Protein AF-A0ABD5B0R0-F1 (afdb_monomer_lite)

pLDDT: mean 95.45, std 3.56, range [81.62, 98.62]

Sequence (136 aa):
KLWRQIVNDVKNDYPEVEVNHMLVDACSMHLITQPTQFDVIVTENLFGDILSDEASVIPGSLGLSPSASFGQTGTRLYEPIHGSAPDIANEDKANPFGMVLSLALCLRESLNQNDAANELESIVYSFIQSNKTTAD

InterPro domains:
  IPR004429 Isopropylmalate dehydrogenase [PTHR42979] (1-136)
  IPR019818 Isocitrate/isopropylmalate dehydrogenase, conserved site [PS00470] (45-64)
  IPR024084 Isopropylmalate dehydrogenase-like domain [PF00180] (2-136)
  IPR024084 Isopropylmalate dehydrogenase-like domain [SM01329] (1-136)

Foldseek 3Di:
DVVVVVVVVVCVVVVVDDDDDDDLVVLLVCCQPPVPVDDDDDDDDVSCVVNVVSNCPNVPDQLQAKDKDDDPDDDIDIDRPDDPPPVCPPVPQRWCNRVLLSVLVCCVPPVVNPVVSVVSVVVSVVCVVVVVTGPD

Organism: Staphylococcus chromogenes (NCBI:txid46126)

Structure (mmCIF, N/CA/C/O backbone):
data_AF-A0ABD5B0R0-F1
#
_entry.id   AF-A0ABD5B0R0-F1
#
loop_
_atom_site.group_PDB
_atom_site.id
_atom_site.type_symbol
_atom_site.label_atom_id
_atom_site.label_alt_id
_atom_site.label_comp_id
_atom_site.label_asym_id
_atom_site.label_entity_id
_atom_site.label_seq_id
_atom_site.pdbx_PDB_ins_code
_atom_site.Cartn_x
_atom_site.Cartn_y
_atom_site.Cartn_z
_atom_site.occupancy
_atom_site.B_iso_or_equiv
_atom_site.auth_seq_id
_atom_site.auth_comp_id
_atom_site.auth_asym_id
_atom_site.auth_atom_id
_atom_site.pdbx_PDB_model_num
ATOM 1 N N . LYS A 1 1 ? -7.920 -9.483 23.731 1.00 86.81 1 LYS A N 1
ATOM 2 C CA . LYS A 1 1 ? -9.092 -8.904 24.448 1.00 86.81 1 LYS A CA 1
ATOM 3 C C . LYS A 1 1 ? -9.009 -7.378 24.515 1.00 86.81 1 LYS A C 1
ATOM 5 O O . LYS A 1 1 ? -9.943 -6.757 24.038 1.00 86.81 1 LYS A O 1
ATOM 10 N N . LEU A 1 2 ? -7.901 -6.792 24.994 1.00 96.12 2 LEU A N 1
ATOM 11 C CA . LEU A 1 2 ? -7.708 -5.332 25.046 1.00 96.12 2 LEU A CA 1
ATOM 12 C C . LEU A 1 2 ? -7.821 -4.643 23.673 1.00 96.12 2 LEU A C 1
ATOM 14 O O . LEU A 1 2 ? -8.586 -3.701 23.550 1.00 96.12 2 LEU A O 1
ATOM 18 N N . TRP A 1 3 ? -7.147 -5.157 22.636 1.00 95.56 3 TRP A N 1
ATOM 19 C CA . TRP A 1 3 ? -7.204 -4.586 21.278 1.00 95.56 3 TRP A CA 1
ATOM 20 C C . TRP A 1 3 ? -8.637 -4.348 20.781 1.00 95.56 3 TRP A C 1
ATOM 22 O O . TRP A 1 3 ? -9.012 -3.227 20.462 1.00 95.56 3 TRP A O 1
ATOM 32 N N . ARG A 1 4 ? -9.476 -5.394 20.806 1.00 95.44 4 ARG A N 1
ATOM 33 C CA . ARG A 1 4 ? -10.884 -5.300 20.386 1.00 95.44 4 ARG A CA 1
ATOM 34 C C . ARG A 1 4 ? -11.687 -4.305 21.220 1.00 95.44 4 ARG A C 1
ATOM 36 O O . ARG A 1 4 ? -12.566 -3.651 20.678 1.00 95.44 4 ARG A O 1
ATOM 43 N N . GLN A 1 5 ? -11.406 -4.217 22.520 1.00 97.25 5 GLN A N 1
ATOM 44 C CA . GLN A 1 5 ? -12.062 -3.250 23.396 1.00 97.25 5 GLN A CA 1
ATOM 45 C C . GLN A 1 5 ? -11.724 -1.820 22.964 1.00 97.25 5 GLN A C 1
ATOM 47 O O . GLN A 1 5 ? -12.639 -1.061 22.684 1.00 97.25 5 GLN A O 1
ATOM 52 N N . ILE A 1 6 ? -10.436 -1.497 22.811 1.00 97.75 6 ILE A N 1
ATOM 53 C CA . ILE A 1 6 ? -9.999 -0.157 22.395 1.00 97.75 6 ILE A CA 1
ATOM 54 C C . ILE A 1 6 ? -10.557 0.211 21.016 1.00 97.75 6 ILE A C 1
ATOM 56 O O . ILE A 1 6 ? -11.054 1.316 20.838 1.00 97.75 6 ILE A O 1
ATOM 60 N N . VAL A 1 7 ? -10.551 -0.718 20.054 1.00 97.31 7 VAL A N 1
ATOM 61 C CA . VAL A 1 7 ? -11.155 -0.482 18.731 1.00 97.31 7 VAL A CA 1
ATOM 62 C C . VAL A 1 7 ? -12.653 -0.173 18.841 1.00 97.31 7 VAL A C 1
ATOM 64 O O . VAL A 1 7 ? -13.138 0.731 18.169 1.00 97.31 7 VAL A O 1
ATOM 67 N N . ASN A 1 8 ? -13.394 -0.883 19.698 1.00 96.44 8 ASN A N 1
ATOM 68 C CA . ASN A 1 8 ? -14.818 -0.610 19.913 1.00 96.44 8 ASN A CA 1
ATOM 69 C C . ASN A 1 8 ? -15.067 0.719 20.636 1.00 96.44 8 ASN A C 1
ATOM 71 O O . ASN A 1 8 ? -16.090 1.349 20.384 1.00 96.44 8 ASN A O 1
ATOM 75 N N . ASP A 1 9 ? -14.155 1.141 21.511 1.00 97.75 9 ASP A N 1
ATOM 76 C CA . ASP A 1 9 ? -14.238 2.441 22.170 1.00 97.75 9 ASP A CA 1
ATOM 77 C C . ASP A 1 9 ? -14.036 3.567 21.140 1.00 97.75 9 ASP A C 1
ATOM 79 O O . ASP A 1 9 ? -14.885 4.451 21.046 1.00 97.75 9 ASP A O 1
ATOM 83 N N . VAL A 1 10 ? -12.993 3.469 20.300 1.00 97.56 10 VAL A N 1
ATOM 84 C CA . VAL A 1 10 ? -12.689 4.426 19.214 1.00 97.56 10 VAL A CA 1
ATOM 85 C C . VAL A 1 10 ? -13.784 4.453 18.147 1.00 97.56 10 VAL A C 1
ATOM 87 O O . VAL A 1 10 ? -14.101 5.516 17.626 1.00 97.56 10 VAL A O 1
ATOM 90 N N . LYS A 1 11 ? -14.415 3.312 17.840 1.00 96.94 11 LYS A N 1
ATOM 91 C CA . LYS A 1 11 ? -15.534 3.232 1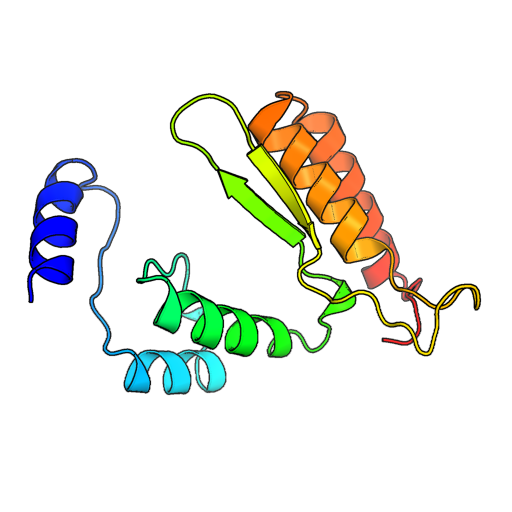6.883 1.00 96.94 11 LYS A CA 1
ATOM 92 C C . LYS A 1 11 ? -16.649 4.236 17.195 1.00 96.94 11 LYS A C 1
ATOM 94 O O . LYS A 1 11 ? -17.293 4.725 16.273 1.00 96.94 11 LYS A O 1
ATOM 99 N N . ASN A 1 12 ? -16.894 4.541 18.470 1.00 97.38 12 ASN A N 1
ATOM 100 C CA . ASN A 1 12 ? -17.950 5.482 18.852 1.00 97.38 12 ASN A CA 1
ATOM 101 C C . ASN A 1 12 ? -17.700 6.904 18.325 1.00 97.38 12 ASN A C 1
ATOM 103 O O . ASN A 1 12 ? -18.661 7.648 18.142 1.00 97.38 12 ASN A O 1
ATOM 107 N N . ASP A 1 13 ? -16.441 7.252 18.046 1.00 98.25 13 ASP A N 1
ATOM 108 C CA . ASP A 1 13 ? -16.049 8.539 17.469 1.00 98.25 13 ASP A CA 1
ATOM 109 C C . ASP A 1 13 ? -16.207 8.573 15.933 1.00 98.25 13 ASP A C 1
ATOM 111 O O . ASP A 1 13 ? -16.194 9.655 15.351 1.00 98.25 13 ASP A O 1
ATOM 115 N N . TYR A 1 14 ? -16.403 7.412 15.287 1.00 97.62 14 TYR A N 1
ATOM 116 C CA . TYR A 1 14 ? -16.528 7.236 13.829 1.00 97.62 14 TYR A CA 1
ATOM 117 C C . TYR A 1 14 ? -17.757 6.370 13.474 1.00 97.62 14 TYR A C 1
ATOM 119 O O . TYR A 1 14 ? -17.613 5.251 12.967 1.00 97.62 14 TYR A O 1
ATOM 127 N N . PRO A 1 15 ? -18.989 6.828 13.777 1.00 95.81 15 PRO A N 1
ATOM 128 C CA . PRO A 1 15 ? -20.212 6.036 13.603 1.00 95.81 15 PRO A CA 1
ATOM 129 C C . PRO A 1 15 ? -20.524 5.663 12.145 1.00 95.81 15 PRO A C 1
ATOM 131 O O . PRO A 1 15 ? -21.306 4.743 11.904 1.00 95.81 15 PRO A O 1
ATOM 134 N N . GLU A 1 16 ? -19.945 6.372 11.180 1.00 97.38 16 GLU A N 1
ATOM 135 C CA . GLU A 1 16 ? -20.052 6.112 9.746 1.00 97.38 16 GLU A CA 1
ATOM 136 C C . GLU A 1 16 ? -19.193 4.934 9.265 1.00 97.38 16 GLU A C 1
ATOM 138 O O . GLU A 1 16 ? -19.452 4.402 8.186 1.00 97.38 16 GLU A O 1
ATOM 143 N N . VAL A 1 17 ? -18.196 4.511 10.050 1.00 97.62 17 VAL A N 1
ATOM 144 C CA . VAL A 1 17 ? -17.290 3.414 9.694 1.00 97.62 17 VAL A CA 1
ATOM 145 C C . VAL A 1 17 ? -17.828 2.092 10.243 1.00 97.62 17 VAL A C 1
ATOM 147 O O . VAL A 1 17 ? -17.965 1.886 11.455 1.00 97.62 17 VAL A O 1
ATOM 150 N N . GLU A 1 18 ? -18.111 1.147 9.346 1.00 97.62 18 GLU A N 1
ATOM 151 C CA . GLU A 1 18 ? -18.450 -0.218 9.740 1.00 97.62 18 GLU A CA 1
ATOM 152 C C . GLU A 1 18 ? -17.200 -0.946 10.260 1.00 97.62 18 GLU A C 1
ATOM 154 O O . GLU A 1 18 ? -16.166 -0.998 9.601 1.00 97.62 18 GLU A O 1
ATOM 159 N N . VAL A 1 19 ? -17.298 -1.538 11.454 1.00 97.31 19 VAL A N 1
ATOM 160 C CA . VAL A 1 19 ? -16.191 -2.271 12.084 1.00 97.31 19 VAL A CA 1
ATOM 161 C C . VAL A 1 19 ? -16.589 -3.723 12.291 1.00 97.31 19 VAL A C 1
ATOM 163 O O . VAL A 1 19 ? -17.487 -4.011 13.090 1.00 97.31 19 VAL A O 1
ATOM 166 N N . ASN A 1 20 ? -15.852 -4.618 11.634 1.00 96.56 20 ASN A N 1
ATOM 167 C CA . ASN A 1 20 ? -15.963 -6.067 11.758 1.00 96.56 20 ASN A CA 1
ATOM 168 C C . ASN A 1 20 ? -14.685 -6.646 12.378 1.00 96.56 20 ASN A C 1
ATOM 170 O O . ASN A 1 20 ? -13.573 -6.273 12.015 1.00 96.56 20 ASN A O 1
ATOM 174 N N . HIS A 1 21 ? -14.836 -7.570 13.331 1.00 97.12 21 HIS A N 1
ATOM 175 C CA . HIS A 1 21 ? -13.701 -8.203 14.011 1.00 97.12 21 HIS A CA 1
ATOM 176 C C . HIS A 1 21 ? -13.462 -9.604 13.462 1.00 97.12 21 HIS A C 1
ATOM 178 O O . HIS A 1 21 ? -14.323 -10.472 13.593 1.00 97.12 21 HIS A O 1
ATOM 184 N N . MET A 1 22 ? -12.259 -9.851 12.951 1.00 96.56 22 MET A N 1
ATOM 185 C CA . MET A 1 22 ? -11.829 -11.163 12.466 1.00 96.56 22 MET A CA 1
ATOM 186 C C . MET A 1 22 ? -10.713 -11.734 13.356 1.00 96.56 22 MET A C 1
ATOM 188 O O . MET A 1 22 ? -10.093 -11.012 14.143 1.00 96.56 22 MET A O 1
ATOM 192 N N . LEU A 1 23 ? -10.512 -13.051 13.325 1.00 96.94 23 LEU A N 1
ATOM 193 C CA . LEU A 1 23 ? -9.298 -13.679 13.859 1.00 96.94 23 LEU A CA 1
ATOM 194 C C . LEU A 1 23 ? -8.246 -13.752 12.747 1.00 96.94 23 LEU A C 1
ATOM 196 O O . LEU A 1 23 ? -8.604 -13.775 11.574 1.00 96.94 23 LEU A O 1
ATOM 200 N N . VAL A 1 24 ? -6.963 -13.750 13.113 1.00 96.44 24 VAL A N 1
ATOM 201 C CA . VAL A 1 24 ? -5.859 -13.653 12.141 1.00 96.44 24 VAL A CA 1
ATOM 202 C C . VAL A 1 24 ? -5.805 -14.847 11.182 1.00 96.44 24 VAL A C 1
ATOM 204 O O . VAL A 1 24 ? -5.582 -14.662 9.993 1.00 96.44 24 VAL A O 1
ATOM 207 N N . ASP A 1 25 ? -6.096 -16.051 11.673 1.00 97.25 25 ASP A N 1
ATOM 208 C CA . ASP A 1 25 ? -6.171 -17.279 10.878 1.00 97.25 25 ASP A CA 1
ATOM 209 C C . ASP A 1 25 ? -7.299 -17.221 9.839 1.00 97.25 25 ASP A C 1
ATOM 211 O O . ASP A 1 25 ? -7.087 -17.498 8.659 1.00 97.25 25 ASP A O 1
ATOM 215 N N . ALA A 1 26 ? -8.488 -16.784 10.254 1.00 97.25 26 ALA A N 1
ATOM 216 C CA . ALA A 1 26 ? -9.611 -16.557 9.354 1.00 97.25 26 ALA A CA 1
ATOM 217 C C . ALA A 1 26 ? -9.316 -15.437 8.342 1.00 97.25 26 ALA A C 1
ATOM 219 O O . ALA A 1 26 ? -9.665 -15.573 7.172 1.00 97.25 26 ALA A O 1
ATOM 220 N N . CYS A 1 27 ? -8.643 -14.364 8.773 1.00 97.44 27 CYS A N 1
ATOM 221 C CA . CYS A 1 27 ? -8.246 -13.252 7.910 1.00 97.44 27 CYS A CA 1
ATOM 222 C C . CYS A 1 27 ? -7.304 -13.719 6.799 1.00 97.44 27 CYS A C 1
ATOM 224 O O . CYS A 1 27 ? -7.593 -13.481 5.631 1.00 97.44 27 CYS A O 1
ATOM 226 N N . SER A 1 28 ? -6.260 -14.474 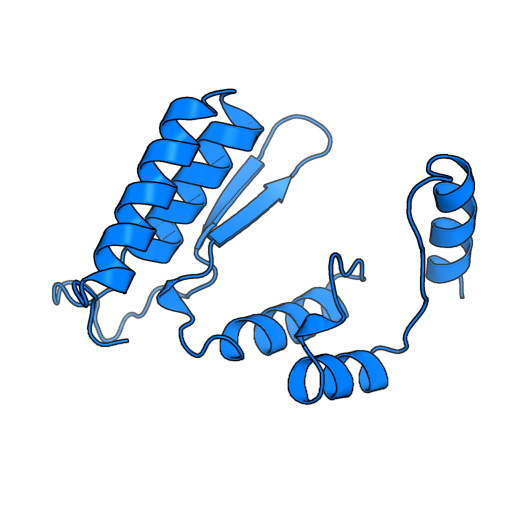7.147 1.00 97.19 28 SER A N 1
ATOM 227 C CA . SER A 1 28 ? -5.327 -15.077 6.186 1.00 97.19 28 SER A CA 1
ATOM 228 C C . SER A 1 28 ? -6.055 -15.949 5.150 1.00 97.19 28 SER A C 1
ATOM 230 O O . SER A 1 28 ? -5.911 -15.771 3.939 1.00 97.19 28 SER A O 1
ATOM 232 N N . MET A 1 29 ? -6.969 -16.823 5.596 1.00 97.12 29 MET A N 1
ATOM 233 C CA . MET A 1 29 ? -7.787 -17.628 4.676 1.00 97.12 29 MET A CA 1
ATOM 234 C C . MET A 1 29 ? -8.687 -16.773 3.770 1.00 97.12 29 MET A C 1
ATOM 236 O O . MET A 1 29 ? -8.919 -17.114 2.605 1.00 97.12 29 MET A O 1
ATOM 240 N N . HIS A 1 30 ? -9.252 -15.689 4.297 1.00 96.88 30 HIS A N 1
ATOM 241 C CA . HIS A 1 30 ? -10.157 -14.811 3.563 1.00 96.88 30 HIS A CA 1
ATOM 242 C C . HIS A 1 30 ? -9.438 -13.885 2.591 1.00 96.88 30 HIS A C 1
ATOM 244 O O . HIS A 1 30 ? -9.990 -13.641 1.521 1.00 96.88 30 HIS A O 1
ATOM 250 N N . LEU A 1 31 ? -8.212 -13.451 2.894 1.00 96.06 31 LEU A N 1
ATOM 251 C CA . LEU A 1 31 ? -7.356 -12.749 1.940 1.00 96.06 31 LEU A CA 1
ATOM 252 C C . LEU A 1 31 ? -7.184 -13.593 0.674 1.00 96.06 31 LEU A C 1
ATOM 254 O O . LEU A 1 31 ? -7.390 -13.099 -0.425 1.00 96.06 31 LEU A O 1
ATOM 258 N N . ILE A 1 32 ? -6.935 -14.894 0.811 1.00 94.31 32 ILE A N 1
ATOM 259 C CA . ILE A 1 32 ? -6.748 -15.783 -0.344 1.00 94.31 32 ILE A CA 1
ATOM 260 C C . ILE A 1 32 ? -8.068 -16.068 -1.074 1.00 94.31 32 ILE A C 1
ATOM 262 O O . ILE A 1 32 ? -8.134 -16.052 -2.302 1.00 94.31 32 ILE A O 1
ATOM 266 N N . THR A 1 33 ? -9.125 -16.399 -0.331 1.00 96.31 33 THR A N 1
ATOM 267 C CA . THR A 1 33 ? -10.356 -16.949 -0.929 1.00 96.31 33 THR A CA 1
ATOM 268 C C . THR A 1 33 ? -11.341 -15.883 -1.391 1.00 96.31 33 THR A C 1
ATOM 270 O O . THR A 1 33 ? -12.118 -16.127 -2.312 1.00 96.31 33 THR A O 1
ATOM 273 N N . GLN A 1 34 ? -11.344 -14.723 -0.737 1.00 95.94 34 GLN A N 1
ATOM 274 C CA . GLN A 1 34 ? -12.311 -13.644 -0.925 1.00 95.94 34 GLN A CA 1
ATOM 275 C C . GLN A 1 34 ? -11.648 -12.268 -0.664 1.00 95.94 34 GLN A C 1
ATOM 277 O O . GLN A 1 34 ? -12.124 -11.524 0.199 1.00 95.94 34 GLN A O 1
ATOM 282 N N . PRO A 1 35 ? -10.562 -11.902 -1.381 1.00 94.38 35 PRO A N 1
ATOM 283 C CA . PRO A 1 35 ? -9.793 -10.678 -1.109 1.00 94.38 35 PRO A CA 1
ATOM 284 C C . PRO A 1 35 ? -10.613 -9.393 -1.257 1.00 94.38 35 PRO A C 1
ATOM 286 O O . PRO A 1 35 ? -10.387 -8.422 -0.545 1.00 94.38 35 PRO A O 1
ATOM 289 N N . THR A 1 36 ? -11.602 -9.382 -2.154 1.00 95.44 36 THR A N 1
ATOM 290 C CA . THR A 1 36 ? -12.393 -8.187 -2.494 1.00 95.44 36 THR A CA 1
ATOM 291 C C . THR A 1 36 ? -13.400 -7.773 -1.421 1.00 95.44 36 THR A C 1
ATOM 293 O O . THR A 1 36 ? -14.124 -6.803 -1.621 1.00 95.44 36 THR A O 1
ATOM 296 N N . GLN A 1 37 ? -13.518 -8.522 -0.320 1.00 95.75 37 GLN A N 1
ATOM 297 C CA . GLN A 1 37 ? -14.398 -8.148 0.792 1.00 95.75 37 GLN A CA 1
ATOM 298 C C . GLN A 1 37 ? -13.777 -7.081 1.707 1.00 95.75 37 GLN A C 1
ATOM 300 O O . GLN A 1 37 ? -14.491 -6.484 2.509 1.00 95.75 37 GLN A O 1
ATOM 305 N N . PHE A 1 38 ? -12.455 -6.899 1.645 1.00 96.38 38 PHE A N 1
ATOM 306 C CA . PHE A 1 38 ? -11.724 -6.010 2.539 1.00 96.38 38 PHE A CA 1
ATOM 307 C C . PHE A 1 38 ? -11.589 -4.612 1.940 1.00 96.38 38 PHE A C 1
ATOM 309 O O . PHE A 1 38 ? -11.290 -4.464 0.757 1.00 96.38 38 PHE A O 1
ATOM 316 N N . ASP A 1 39 ? -11.769 -3.607 2.794 1.00 96.88 39 ASP A N 1
ATOM 317 C CA . ASP A 1 39 ? -11.433 -2.209 2.514 1.00 96.88 39 ASP A CA 1
ATOM 318 C C . ASP A 1 39 ? -10.172 -1.827 3.306 1.00 96.88 39 ASP A C 1
ATOM 320 O O . ASP A 1 39 ? -9.078 -1.733 2.755 1.00 96.88 39 ASP A O 1
ATOM 324 N N . VAL A 1 40 ? -10.290 -1.760 4.639 1.00 97.25 40 VAL A N 1
ATOM 325 C CA . VAL A 1 40 ? -9.173 -1.470 5.550 1.00 97.25 40 VAL A CA 1
ATOM 326 C C . VAL A 1 40 ? -8.998 -2.5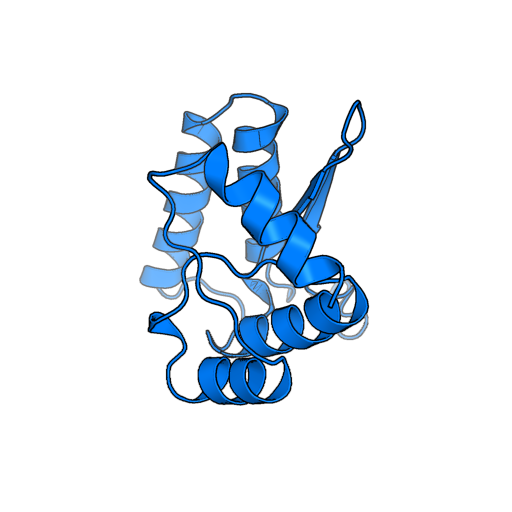94 6.570 1.00 97.25 40 VAL A C 1
ATOM 328 O O . VAL A 1 40 ? -9.948 -3.002 7.240 1.00 97.25 40 VAL A O 1
ATOM 331 N N . ILE A 1 41 ? -7.758 -3.060 6.738 1.00 97.62 41 ILE A N 1
ATOM 332 C 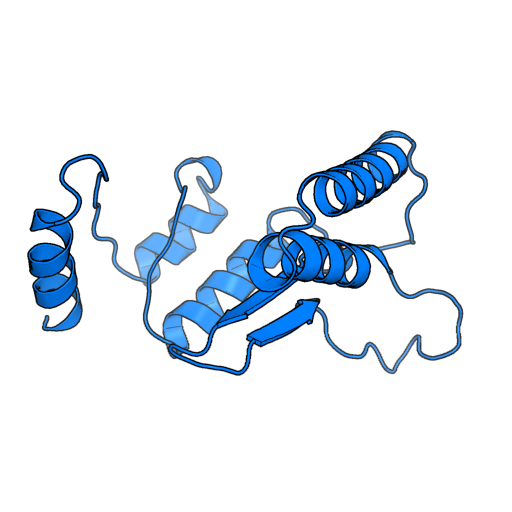CA . ILE A 1 41 ? -7.358 -3.986 7.805 1.00 97.62 41 ILE A CA 1
ATOM 333 C C . ILE A 1 41 ? -6.493 -3.225 8.812 1.00 97.62 41 ILE A C 1
ATOM 335 O O . ILE A 1 41 ? -5.464 -2.658 8.456 1.00 97.62 41 ILE A O 1
ATOM 339 N N . VAL A 1 42 ? -6.891 -3.242 10.087 1.00 97.44 42 VAL A N 1
ATOM 340 C CA . VAL A 1 42 ? -6.117 -2.663 11.197 1.00 97.44 42 VAL A CA 1
ATOM 341 C C . VAL A 1 42 ? -5.728 -3.773 12.163 1.00 97.44 42 VAL A C 1
ATOM 343 O O . VAL A 1 42 ? -6.587 -4.468 12.710 1.00 97.44 42 VAL A O 1
ATOM 346 N N . THR A 1 43 ? -4.428 -3.947 12.387 1.00 97.25 43 THR A N 1
ATOM 347 C CA . THR A 1 43 ? -3.893 -5.046 13.197 1.00 97.25 43 THR A CA 1
ATOM 348 C C . THR A 1 43 ? -2.599 -4.646 13.914 1.00 97.25 43 THR A C 1
ATOM 350 O O . THR A 1 43 ? -2.068 -3.557 13.702 1.00 97.25 43 THR A O 1
ATOM 353 N N . GLU A 1 44 ? -2.121 -5.501 14.816 1.00 95.69 44 GLU A N 1
ATOM 354 C CA . GLU A 1 44 ? -0.850 -5.306 15.518 1.00 95.69 44 GLU A CA 1
ATOM 355 C C . GLU A 1 44 ? 0.356 -5.632 14.627 1.00 95.69 44 GLU A C 1
ATOM 357 O O . GLU A 1 44 ? 0.207 -6.268 13.591 1.00 95.69 44 GLU A O 1
ATOM 362 N N . ASN A 1 45 ? 1.560 -5.239 15.054 1.00 96.38 45 ASN A N 1
ATOM 363 C CA . ASN A 1 45 ? 2.778 -5.296 14.238 1.00 96.38 45 ASN A CA 1
ATOM 364 C C . ASN A 1 45 ? 3.038 -6.681 13.606 1.00 96.38 45 ASN A C 1
ATOM 366 O O . ASN A 1 45 ? 3.080 -6.781 12.387 1.00 96.38 45 ASN A O 1
ATOM 370 N N . LEU A 1 46 ? 3.113 -7.749 14.413 1.00 96.69 46 LEU A N 1
ATOM 371 C CA . LEU A 1 46 ? 3.429 -9.096 13.914 1.00 96.69 46 LEU A CA 1
ATOM 372 C C . LEU A 1 46 ? 2.383 -9.627 12.922 1.00 96.69 46 LEU A C 1
ATOM 374 O O . LEU A 1 46 ? 2.723 -10.275 11.941 1.00 96.69 46 LEU A O 1
ATOM 378 N N . PHE A 1 47 ? 1.100 -9.388 13.187 1.00 96.88 47 PHE A N 1
ATOM 379 C CA . PHE A 1 47 ? 0.045 -9.821 12.272 1.00 96.88 47 PHE A CA 1
ATOM 380 C C . PHE A 1 47 ? -0.041 -8.922 11.042 1.00 96.88 47 PHE A C 1
ATOM 382 O O . PHE A 1 47 ? -0.427 -9.401 9.985 1.00 96.88 47 PHE A O 1
ATOM 389 N N . GLY A 1 48 ? 0.305 -7.643 11.179 1.00 96.50 48 GLY A N 1
ATOM 390 C CA . GLY A 1 48 ? 0.402 -6.697 10.076 1.00 96.50 48 GLY A CA 1
ATOM 391 C C . GLY A 1 48 ? 1.447 -7.144 9.076 1.00 96.50 48 GLY A C 1
ATOM 392 O O . GLY A 1 48 ? 1.092 -7.306 7.923 1.00 96.50 48 GLY A O 1
ATOM 393 N N . ASP A 1 49 ? 2.657 -7.438 9.551 1.00 95.44 49 ASP A N 1
ATOM 394 C CA . ASP A 1 49 ? 3.779 -7.961 8.761 1.00 95.44 49 ASP A CA 1
ATOM 395 C C . ASP A 1 49 ? 3.366 -9.184 7.921 1.00 95.44 49 ASP A C 1
ATOM 397 O O . ASP A 1 49 ? 3.452 -9.178 6.695 1.00 95.44 49 ASP A O 1
ATOM 401 N N . ILE A 1 50 ? 2.775 -10.193 8.571 1.00 95.88 50 ILE A N 1
ATOM 402 C CA . ILE A 1 50 ? 2.328 -11.423 7.900 1.00 95.88 50 ILE A CA 1
ATOM 403 C C . ILE A 1 50 ? 1.211 -11.139 6.885 1.00 95.88 50 ILE A C 1
ATOM 405 O O . ILE A 1 50 ? 1.286 -11.570 5.736 1.00 95.88 50 ILE A O 1
ATOM 409 N N . LEU A 1 51 ? 0.155 -10.432 7.297 1.00 96.81 51 LEU A N 1
ATOM 410 C CA . LEU A 1 51 ? -1.015 -10.216 6.442 1.00 96.81 51 LEU A CA 1
ATOM 411 C C . LEU A 1 51 ? -0.719 -9.249 5.288 1.00 96.81 51 LEU A C 1
ATOM 413 O O . LEU A 1 51 ? -1.322 -9.392 4.225 1.00 96.81 51 LEU A O 1
ATOM 417 N N . SER A 1 52 ? 0.178 -8.273 5.464 1.00 94.50 52 SER A N 1
ATOM 418 C CA . SER A 1 52 ? 0.572 -7.363 4.385 1.00 94.50 52 SER A CA 1
ATOM 419 C C . SER A 1 52 ? 1.383 -8.082 3.317 1.00 94.50 52 SER A C 1
ATOM 421 O O . SER A 1 52 ? 1.139 -7.858 2.131 1.00 94.50 52 SER A O 1
ATOM 423 N N . ASP A 1 53 ? 2.274 -8.993 3.715 1.00 91.19 53 ASP A N 1
ATOM 424 C CA . ASP A 1 53 ? 3.020 -9.826 2.774 1.00 91.19 53 ASP A CA 1
ATOM 425 C C . ASP A 1 53 ? 2.082 -10.779 2.025 1.00 91.19 53 ASP A C 1
ATOM 427 O O . ASP A 1 53 ? 2.132 -10.855 0.795 1.00 91.19 53 ASP A O 1
ATOM 431 N N . GLU A 1 54 ? 1.153 -11.434 2.732 1.00 93.69 54 GLU A N 1
ATOM 432 C CA . GLU A 1 54 ? 0.114 -12.267 2.110 1.00 93.69 54 GLU A CA 1
ATOM 433 C C . GLU A 1 54 ? -0.749 -11.470 1.125 1.00 93.69 54 GLU A C 1
ATOM 435 O O . GLU A 1 54 ? -1.043 -11.948 0.031 1.00 93.69 54 GLU A O 1
ATOM 440 N N . ALA A 1 55 ? -1.138 -10.242 1.476 1.00 92.94 55 ALA A N 1
ATOM 441 C CA . ALA A 1 55 ? -1.930 -9.388 0.600 1.00 92.94 55 ALA A CA 1
ATOM 442 C C . ALA A 1 55 ? -1.141 -8.927 -0.635 1.00 92.94 55 ALA A C 1
ATOM 444 O O . ALA A 1 55 ? -1.705 -8.839 -1.727 1.00 92.94 55 ALA A O 1
ATOM 445 N N . SER A 1 56 ? 0.160 -8.666 -0.482 1.00 89.44 56 SER A N 1
ATOM 446 C CA . SER A 1 56 ? 1.013 -8.136 -1.550 1.00 89.44 56 SER A CA 1
ATOM 447 C C . SER A 1 56 ? 1.190 -9.086 -2.736 1.00 89.44 56 SER A C 1
ATOM 449 O O . SER A 1 56 ? 1.383 -8.640 -3.866 1.00 89.44 56 SER A O 1
ATOM 451 N N . VAL A 1 57 ? 1.078 -10.396 -2.503 1.00 87.62 57 VAL A N 1
ATOM 452 C CA . VAL A 1 57 ? 1.253 -11.409 -3.552 1.00 87.62 57 VAL A CA 1
ATOM 453 C C . VAL A 1 57 ? -0.027 -11.687 -4.340 1.00 87.62 57 VAL A C 1
ATOM 455 O O . VAL A 1 57 ? 0.050 -12.207 -5.451 1.00 87.62 57 VAL A O 1
ATOM 458 N N . ILE A 1 58 ? -1.203 -11.325 -3.815 1.00 88.62 58 ILE A N 1
ATOM 459 C CA . ILE A 1 58 ? -2.504 -11.618 -4.446 1.00 88.62 58 ILE A CA 1
ATOM 460 C C . ILE A 1 58 ? -2.658 -10.942 -5.818 1.00 88.62 58 ILE A C 1
ATOM 462 O O . ILE A 1 58 ? -3.105 -11.617 -6.749 1.00 88.62 58 ILE A O 1
ATOM 466 N N . PRO A 1 59 ? -2.278 -9.660 -6.007 1.00 83.06 59 PRO A N 1
ATOM 467 C CA . PRO A 1 59 ? -2.301 -9.024 -7.325 1.00 83.06 59 PRO A CA 1
ATOM 468 C C . PRO A 1 59 ? -1.306 -9.636 -8.321 1.00 83.06 59 PRO A C 1
ATOM 470 O O . PRO A 1 59 ? -1.428 -9.398 -9.520 1.00 83.06 59 PRO A O 1
ATOM 473 N N . GLY A 1 60 ? -0.329 -10.413 -7.839 1.00 82.19 60 GLY A N 1
ATOM 474 C CA . GLY A 1 60 ? 0.647 -11.128 -8.658 1.00 82.19 60 GLY A CA 1
ATOM 475 C C . GLY A 1 60 ? 1.953 -10.381 -8.941 1.00 82.19 60 GLY A C 1
ATOM 476 O O . GLY A 1 60 ? 2.817 -10.968 -9.582 1.00 82.19 60 GLY A O 1
ATOM 477 N N . SER A 1 61 ? 2.133 -9.141 -8.465 1.00 83.00 61 SER A N 1
ATOM 478 C CA . SER A 1 61 ? 3.390 -8.394 -8.641 1.00 83.00 61 SER A CA 1
ATOM 479 C C . SER A 1 61 ? 3.748 -7.549 -7.417 1.00 83.00 61 SER A C 1
ATOM 481 O O . SER A 1 61 ? 3.125 -6.525 -7.133 1.00 83.00 61 SER A O 1
ATOM 483 N N . LEU A 1 62 ? 4.803 -7.969 -6.713 1.00 83.69 62 LEU A N 1
ATOM 484 C CA . LEU A 1 62 ? 5.357 -7.264 -5.552 1.00 83.69 62 LEU A CA 1
ATOM 485 C C . LEU A 1 62 ? 5.962 -5.898 -5.933 1.00 83.69 62 LEU A C 1
ATOM 487 O O . LEU A 1 62 ? 5.979 -4.973 -5.121 1.00 83.69 62 LEU A O 1
ATOM 491 N N . GLY A 1 63 ? 6.437 -5.756 -7.177 1.00 85.94 63 GLY A N 1
ATOM 492 C CA . GLY A 1 63 ? 7.078 -4.544 -7.697 1.00 85.94 63 GLY A CA 1
ATOM 493 C C . GLY A 1 63 ? 6.152 -3.330 -7.813 1.00 85.94 63 GLY A C 1
ATOM 494 O O . GLY A 1 63 ? 6.629 -2.218 -8.036 1.00 85.94 63 GLY A O 1
ATOM 495 N N . LEU A 1 64 ? 4.838 -3.516 -7.644 1.00 90.56 64 LEU A N 1
ATOM 496 C CA . LEU A 1 64 ? 3.826 -2.466 -7.787 1.00 90.56 64 LEU A CA 1
ATOM 497 C C . LEU A 1 64 ? 3.436 -1.785 -6.474 1.00 90.56 64 LEU A C 1
ATOM 499 O O . LEU A 1 64 ? 2.832 -0.717 -6.510 1.00 90.56 64 LEU A O 1
ATOM 503 N N . SER A 1 65 ? 3.732 -2.383 -5.324 1.00 92.94 65 SER A N 1
ATOM 504 C CA . SER A 1 65 ? 3.118 -1.968 -4.063 1.00 92.94 65 SER A CA 1
ATOM 505 C C . SER A 1 65 ? 3.917 -0.866 -3.348 1.00 92.94 65 SER A C 1
ATOM 507 O O . SER A 1 65 ? 5.063 -1.099 -2.939 1.00 92.94 65 SER A O 1
ATOM 509 N N . PRO A 1 66 ? 3.330 0.332 -3.155 1.00 96.25 66 PRO A N 1
ATOM 510 C CA . PRO A 1 66 ? 3.934 1.388 -2.354 1.00 96.25 66 PRO A CA 1
ATOM 511 C C . PRO A 1 66 ? 3.640 1.201 -0.858 1.00 96.25 66 PRO A C 1
ATOM 513 O O . PRO A 1 66 ? 2.734 0.460 -0.477 1.00 96.25 66 PRO A O 1
ATOM 516 N N . SER A 1 67 ? 4.359 1.921 0.004 1.00 97.00 67 SER A N 1
ATOM 517 C CA . SER A 1 67 ? 4.085 1.967 1.445 1.00 97.00 67 SER A CA 1
ATOM 518 C C . SER A 1 67 ? 4.350 3.344 2.054 1.00 97.00 67 SER A C 1
ATOM 520 O O . SER A 1 67 ? 5.081 4.171 1.496 1.00 97.00 67 SER A O 1
ATOM 522 N N . ALA A 1 68 ? 3.731 3.589 3.211 1.00 97.19 68 ALA A N 1
ATOM 523 C CA . ALA A 1 68 ? 3.902 4.805 3.992 1.00 97.19 68 ALA A CA 1
ATOM 524 C C . ALA A 1 68 ? 3.890 4.496 5.496 1.00 97.19 68 ALA A C 1
ATOM 526 O O . ALA A 1 68 ? 3.006 3.802 5.994 1.00 97.19 68 ALA A O 1
ATOM 527 N N . SER A 1 69 ? 4.842 5.075 6.225 1.00 97.00 69 SER A N 1
ATOM 528 C CA . SER A 1 69 ? 4.926 5.031 7.685 1.00 97.00 69 SER A CA 1
ATOM 529 C C . SER A 1 69 ? 4.776 6.434 8.264 1.00 97.00 69 SER A C 1
ATOM 531 O O . SER A 1 69 ? 5.527 7.349 7.912 1.00 97.00 69 SER A O 1
ATOM 533 N N . PHE A 1 70 ? 3.822 6.603 9.181 1.00 95.88 70 PHE A N 1
ATOM 534 C CA . PHE A 1 70 ? 3.463 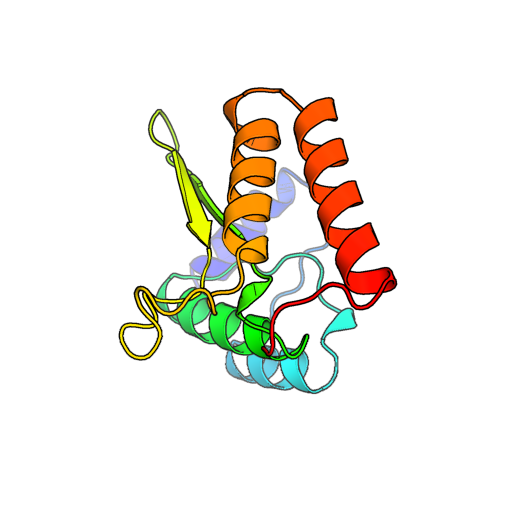7.900 9.754 1.00 95.88 70 PHE A CA 1
ATOM 535 C C . PHE A 1 70 ? 3.863 8.008 11.228 1.00 95.88 70 PHE A C 1
ATOM 537 O O . PHE A 1 70 ? 3.392 7.246 12.070 1.00 95.88 70 PHE A O 1
ATOM 544 N N . GLY A 1 71 ? 4.683 9.006 11.563 1.00 94.19 71 GLY A N 1
ATOM 545 C CA . GLY A 1 71 ? 4.830 9.473 12.939 1.00 94.19 71 GLY A CA 1
ATOM 546 C C . GLY A 1 71 ? 3.644 10.345 13.364 1.00 94.19 71 GLY A C 1
ATOM 547 O O . GLY A 1 71 ? 3.106 11.103 12.557 1.00 94.19 71 GLY A O 1
ATOM 548 N N . GLN A 1 72 ? 3.261 10.283 14.646 1.00 90.56 72 GLN A N 1
ATOM 549 C CA . GLN A 1 72 ? 2.194 11.131 15.207 1.00 90.56 72 GLN A CA 1
ATOM 550 C C . GLN A 1 72 ? 2.497 12.627 15.020 1.00 90.56 72 GLN A C 1
ATOM 552 O O . GLN A 1 72 ? 1.608 13.422 14.722 1.00 90.56 72 GLN A O 1
ATOM 557 N N . THR A 1 73 ? 3.764 13.005 15.183 1.00 89.00 73 THR A N 1
ATOM 558 C CA . THR A 1 73 ? 4.296 14.326 14.853 1.00 89.00 73 THR A CA 1
ATOM 559 C C . THR A 1 73 ? 5.644 14.151 14.154 1.00 89.00 73 THR A C 1
ATOM 561 O O . THR A 1 73 ? 6.448 13.298 14.529 1.00 89.00 73 THR A O 1
ATOM 564 N N . GLY A 1 74 ? 5.907 14.954 13.122 1.00 81.62 74 GLY A N 1
ATOM 565 C CA . GLY A 1 74 ? 7.195 14.941 12.425 1.00 81.62 74 GLY A CA 1
ATOM 566 C C . GLY A 1 74 ? 7.315 13.859 11.349 1.00 81.62 74 GLY A C 1
ATOM 567 O O . GLY A 1 74 ? 6.584 13.896 10.362 1.00 81.62 74 GLY A O 1
ATOM 568 N N . THR A 1 75 ? 8.305 12.975 11.499 1.00 87.81 75 THR A N 1
ATOM 569 C CA . THR A 1 75 ? 8.847 12.128 10.424 1.00 87.81 75 THR A CA 1
ATOM 570 C C . THR A 1 75 ? 7.802 11.224 9.780 1.00 87.81 75 THR A C 1
ATOM 572 O O . THR A 1 75 ? 7.036 10.537 10.456 1.00 87.81 75 THR A O 1
ATOM 575 N N . ARG A 1 76 ? 7.834 11.187 8.450 1.00 96.12 76 ARG A N 1
ATOM 576 C CA . ARG A 1 76 ? 7.081 10.258 7.613 1.00 96.12 76 ARG A CA 1
ATOM 577 C C . ARG A 1 76 ? 8.049 9.613 6.632 1.00 96.12 76 ARG A C 1
ATOM 579 O O . ARG A 1 76 ? 8.963 10.286 6.155 1.00 96.12 76 ARG A O 1
ATOM 586 N N . LEU A 1 77 ? 7.871 8.324 6.380 1.00 97.62 77 LEU A N 1
ATOM 587 C CA . LEU A 1 77 ? 8.717 7.531 5.491 1.00 97.62 77 LEU A CA 1
ATOM 588 C C . LEU A 1 77 ? 7.847 6.921 4.397 1.00 97.62 77 LEU A C 1
ATOM 590 O O . LEU A 1 77 ? 6.761 6.427 4.685 1.00 97.62 77 LEU A O 1
ATOM 594 N N . TYR A 1 78 ? 8.332 6.976 3.162 1.00 98.12 78 TYR A N 1
ATOM 595 C CA . TYR A 1 78 ? 7.668 6.429 1.985 1.00 98.12 78 TYR A CA 1
ATOM 596 C C . TYR A 1 78 ? 8.677 5.573 1.231 1.00 98.12 78 TYR A C 1
ATOM 598 O O . TYR A 1 78 ? 9.748 6.065 0.872 1.00 98.12 78 TYR A O 1
ATOM 606 N N . GLU A 1 79 ? 8.346 4.308 1.009 1.00 97.62 79 GLU A N 1
ATOM 607 C CA . GLU A 1 79 ? 9.242 3.325 0.394 1.00 97.62 79 GLU A CA 1
ATOM 608 C C . GLU A 1 79 ? 8.431 2.247 -0.335 1.00 97.62 79 GLU A C 1
ATOM 610 O O . GLU A 1 79 ? 7.255 2.057 -0.009 1.00 97.62 79 GLU A O 1
ATOM 615 N N . PRO A 1 80 ? 8.963 1.592 -1.378 1.00 95.81 80 PRO A N 1
ATOM 616 C CA . PRO A 1 80 ? 8.323 0.404 -1.930 1.00 95.81 80 PRO A CA 1
ATOM 617 C C . PRO A 1 80 ? 8.408 -0.751 -0.926 1.00 95.81 80 PRO A C 1
ATOM 619 O O . PRO A 1 80 ? 9.342 -0.803 -0.130 1.00 95.81 80 PRO A O 1
ATOM 622 N N . ILE A 1 81 ? 7.474 -1.702 -0.986 1.00 94.00 81 ILE A N 1
ATOM 623 C CA . ILE A 1 81 ? 7.534 -2.873 -0.089 1.00 94.00 81 ILE A CA 1
ATOM 624 C C . ILE A 1 81 ? 8.587 -3.904 -0.516 1.00 94.00 81 ILE A C 1
ATOM 626 O O . ILE A 1 81 ? 8.997 -4.743 0.282 1.00 94.00 81 ILE A O 1
ATOM 630 N N . HIS A 1 82 ? 9.003 -3.889 -1.787 1.00 91.75 82 HIS A N 1
ATOM 631 C CA . HIS A 1 82 ? 9.978 -4.853 -2.279 1.00 91.75 82 HIS A CA 1
ATOM 632 C C . HIS A 1 82 ? 11.369 -4.575 -1.691 1.00 91.75 82 HIS A C 1
ATOM 634 O O . HIS A 1 82 ? 11.756 -3.436 -1.430 1.00 91.75 82 HIS A O 1
ATOM 640 N N . GLY A 1 83 ? 12.161 -5.636 -1.536 1.00 91.88 83 GLY A N 1
ATOM 641 C CA . GLY A 1 83 ? 13.540 -5.530 -1.068 1.00 91.88 83 GLY A CA 1
ATOM 642 C C . GLY A 1 83 ? 14.500 -4.929 -2.102 1.00 91.88 83 GLY A C 1
ATOM 643 O O . GLY A 1 83 ? 14.115 -4.452 -3.170 1.00 91.88 83 GLY A O 1
ATOM 644 N N . SER A 1 84 ? 15.794 -5.001 -1.793 1.00 93.50 84 SER A N 1
ATOM 645 C CA . SER A 1 84 ? 16.868 -4.425 -2.613 1.00 93.50 84 SER A CA 1
ATOM 646 C C . SER A 1 84 ? 17.209 -5.199 -3.893 1.00 93.50 84 SER A C 1
ATOM 648 O O . SER A 1 84 ? 17.958 -4.666 -4.706 1.00 93.50 84 SER A O 1
ATOM 650 N N . ALA A 1 85 ? 16.703 -6.430 -4.056 1.00 94.25 85 ALA A N 1
ATOM 651 C CA . ALA A 1 85 ? 16.941 -7.308 -5.213 1.00 94.25 85 ALA A CA 1
ATOM 652 C C . ALA A 1 85 ? 18.420 -7.315 -5.689 1.00 94.25 85 ALA A C 1
ATOM 654 O O . ALA A 1 85 ? 18.738 -6.874 -6.799 1.00 94.25 85 ALA A O 1
ATOM 655 N N . PRO A 1 86 ? 19.368 -7.752 -4.830 1.00 95.38 86 PRO A N 1
ATOM 656 C CA . PRO A 1 86 ? 20.806 -7.611 -5.084 1.00 95.38 86 PRO A CA 1
ATOM 657 C C . PRO A 1 86 ? 21.303 -8.409 -6.298 1.00 95.38 86 PRO A C 1
ATOM 659 O O . PRO A 1 86 ? 22.355 -8.097 -6.848 1.00 95.38 86 PRO A O 1
ATOM 662 N N . ASP A 1 87 ? 20.559 -9.431 -6.704 1.00 96.88 87 ASP A N 1
ATOM 663 C CA . ASP A 1 87 ? 20.807 -10.295 -7.854 1.00 96.88 87 ASP A CA 1
ATOM 664 C C . ASP A 1 87 ? 20.597 -9.602 -9.209 1.00 96.88 87 ASP A C 1
ATOM 666 O O . ASP A 1 87 ? 21.176 -10.049 -10.193 1.00 96.88 87 ASP A O 1
ATOM 670 N N . ILE A 1 88 ? 19.830 -8.506 -9.261 1.00 96.25 88 ILE A N 1
ATOM 671 C CA . ILE A 1 88 ? 19.591 -7.707 -10.480 1.00 96.25 88 ILE A CA 1
ATOM 672 C C . ILE A 1 88 ? 20.127 -6.269 -10.375 1.00 96.25 88 ILE A C 1
ATOM 674 O O . ILE A 1 88 ? 19.849 -5.413 -11.225 1.00 96.25 88 ILE A O 1
ATOM 678 N N . ALA A 1 89 ? 20.886 -5.969 -9.320 1.00 97.25 89 ALA A N 1
ATOM 679 C CA . ALA A 1 89 ? 21.422 -4.638 -9.083 1.00 97.25 89 ALA A CA 1
ATOM 680 C C . ALA A 1 89 ? 22.395 -4.220 -10.201 1.00 97.25 89 ALA A C 1
ATOM 682 O O . ALA A 1 89 ? 23.353 -4.925 -10.511 1.00 97.25 89 ALA A O 1
ATOM 683 N N . ASN A 1 90 ? 22.193 -3.017 -10.750 1.00 96.62 90 ASN A N 1
ATOM 684 C CA . ASN A 1 90 ? 22.937 -2.461 -11.894 1.00 96.62 90 ASN A CA 1
ATOM 685 C C . ASN A 1 90 ? 22.714 -3.182 -13.237 1.00 96.62 90 ASN A C 1
ATOM 687 O O . ASN A 1 90 ? 23.501 -2.992 -14.162 1.00 96.62 90 ASN A O 1
ATOM 691 N N . GLU A 1 91 ? 21.642 -3.968 -13.371 1.00 97.50 91 GLU A N 1
ATOM 692 C CA . GLU A 1 91 ? 21.311 -4.663 -14.624 1.00 97.50 91 GLU A CA 1
ATOM 693 C C . GLU A 1 91 ? 20.193 -3.994 -15.443 1.00 97.50 91 GLU A C 1
ATOM 695 O O . GLU A 1 91 ? 19.815 -4.530 -16.480 1.00 97.50 91 GLU A O 1
ATOM 700 N N . ASP A 1 92 ? 19.668 -2.846 -14.992 1.00 97.25 92 ASP A N 1
ATOM 701 C CA . ASP A 1 92 ? 18.538 -2.132 -15.624 1.00 97.25 92 ASP A CA 1
ATOM 702 C C . ASP A 1 92 ? 17.264 -2.998 -15.753 1.00 97.25 92 ASP A C 1
ATOM 704 O O . ASP A 1 92 ? 16.567 -2.995 -16.764 1.00 97.25 92 ASP A O 1
ATOM 708 N N . LYS A 1 93 ? 16.986 -3.802 -14.715 1.00 96.62 93 LYS A N 1
ATOM 709 C CA . LYS A 1 93 ? 15.857 -4.753 -14.674 1.00 96.62 93 LYS A CA 1
ATOM 710 C C . LYS A 1 93 ? 14.804 -4.458 -13.607 1.00 96.62 93 LYS A C 1
ATOM 712 O O . LYS A 1 93 ? 13.713 -5.011 -13.686 1.00 9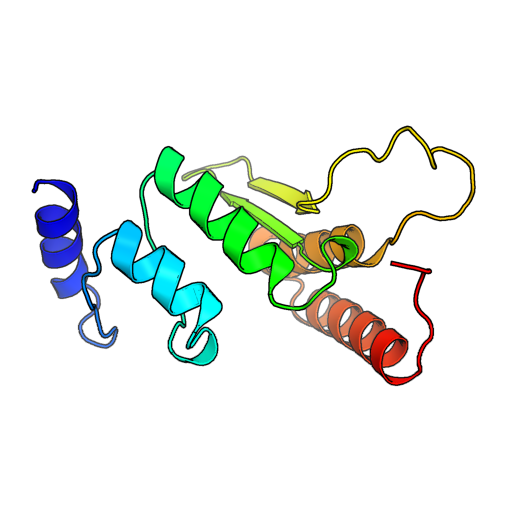6.62 93 LYS A O 1
ATOM 717 N N . ALA A 1 94 ? 15.137 -3.658 -12.595 1.00 95.94 94 ALA A N 1
ATOM 718 C CA . ALA A 1 94 ? 14.263 -3.435 -11.447 1.00 95.94 94 ALA A CA 1
ATOM 719 C C . ALA A 1 94 ? 12.987 -2.679 -11.847 1.00 95.94 94 ALA A C 1
ATOM 721 O O . ALA A 1 94 ? 13.053 -1.704 -12.596 1.00 95.94 94 ALA A O 1
ATOM 722 N N . ASN A 1 95 ? 11.847 -3.100 -11.300 1.00 95.75 95 ASN A N 1
ATOM 723 C CA . ASN A 1 95 ? 10.570 -2.420 -11.478 1.00 95.75 95 ASN A CA 1
ATOM 724 C C . ASN A 1 95 ? 10.546 -1.089 -10.714 1.00 95.75 95 ASN A C 1
ATOM 726 O O . ASN A 1 95 ? 10.657 -1.093 -9.487 1.00 95.75 95 ASN A O 1
ATOM 730 N N . PRO A 1 96 ? 10.393 0.063 -11.388 1.00 96.31 96 PRO A N 1
ATOM 731 C CA . PRO A 1 96 ? 10.384 1.351 -10.707 1.00 96.31 96 PRO A CA 1
ATOM 732 C C . PRO A 1 96 ? 9.010 1.719 -10.131 1.00 96.31 96 PRO A C 1
ATOM 734 O O . PRO A 1 96 ? 8.912 2.708 -9.401 1.00 96.31 96 PRO A O 1
ATOM 737 N N . PHE A 1 97 ? 7.938 0.995 -10.474 1.00 96.56 97 PHE A N 1
ATOM 738 C CA . PHE A 1 97 ? 6.572 1.438 -10.196 1.00 96.56 97 PHE A CA 1
ATOM 739 C C . PHE A 1 97 ? 6.271 1.564 -8.707 1.00 96.56 97 PHE A C 1
ATOM 741 O O . PHE A 1 97 ? 5.745 2.602 -8.313 1.00 96.56 97 PHE A O 1
ATOM 748 N N . GLY A 1 98 ? 6.667 0.602 -7.870 1.00 96.00 98 GLY A N 1
ATOM 749 C CA . GLY A 1 98 ? 6.479 0.690 -6.421 1.00 96.00 98 GLY A CA 1
ATOM 750 C C . GLY A 1 98 ? 7.106 1.955 -5.831 1.00 96.00 98 GLY A C 1
ATOM 751 O O . GLY A 1 98 ? 6.455 2.677 -5.082 1.00 96.00 98 GLY A O 1
ATOM 752 N N . MET A 1 99 ? 8.331 2.302 -6.240 1.00 97.62 99 MET A N 1
ATOM 753 C CA . MET A 1 99 ? 9.008 3.519 -5.775 1.00 97.62 99 MET A CA 1
ATOM 754 C C . MET A 1 99 ? 8.319 4.800 -6.275 1.00 97.62 99 MET A C 1
ATOM 756 O O . MET A 1 99 ? 8.165 5.762 -5.519 1.00 97.62 99 MET A O 1
ATOM 760 N N . VAL A 1 100 ? 7.883 4.829 -7.539 1.00 97.94 100 VAL A N 1
ATOM 761 C CA . VAL A 1 100 ? 7.145 5.972 -8.108 1.00 97.94 100 VAL A CA 1
ATOM 762 C C . VAL A 1 100 ? 5.799 6.164 -7.405 1.00 97.94 100 VAL A C 1
ATOM 764 O O . VAL A 1 100 ? 5.419 7.293 -7.098 1.00 97.94 100 VAL A O 1
ATOM 767 N N . LEU A 1 101 ? 5.095 5.078 -7.093 1.00 98.00 101 LEU A N 1
ATOM 768 C CA . LEU A 1 101 ? 3.837 5.124 -6.353 1.00 98.00 101 LEU A CA 1
ATOM 769 C C . LEU A 1 101 ? 4.059 5.530 -4.886 1.00 98.00 101 LEU A C 1
ATOM 771 O O . LEU A 1 101 ? 3.258 6.285 -4.340 1.00 98.00 101 LEU A O 1
ATOM 775 N N . SER A 1 102 ? 5.181 5.158 -4.263 1.00 98.31 102 SER A N 1
ATOM 776 C CA . SER A 1 102 ? 5.553 5.672 -2.934 1.00 98.31 102 SER A CA 1
ATOM 777 C C . SER A 1 102 ? 5.845 7.175 -2.958 1.00 98.31 102 SER A C 1
ATOM 779 O O . SER A 1 102 ? 5.499 7.893 -2.017 1.00 98.31 102 SER A O 1
ATOM 781 N N . LEU A 1 103 ? 6.405 7.698 -4.053 1.00 98.31 103 LEU A N 1
ATOM 782 C CA . LEU A 1 103 ? 6.509 9.144 -4.259 1.00 98.31 103 LEU A CA 1
ATOM 783 C C . LEU A 1 103 ? 5.127 9.797 -4.419 1.00 98.31 103 LEU A C 1
ATOM 785 O O . LEU A 1 103 ? 4.907 10.869 -3.855 1.00 98.31 103 LEU A O 1
ATOM 789 N N . ALA A 1 104 ? 4.191 9.163 -5.130 1.00 98.50 104 ALA A N 1
ATOM 790 C CA . ALA A 1 104 ? 2.815 9.653 -5.227 1.00 98.50 104 ALA A CA 1
ATOM 791 C C . ALA A 1 104 ? 2.146 9.737 -3.841 1.00 98.50 104 ALA A C 1
ATOM 793 O O . ALA A 1 104 ? 1.560 10.771 -3.510 1.00 98.50 104 ALA A O 1
ATOM 794 N N . LEU A 1 105 ? 2.336 8.726 -2.981 1.00 97.94 105 LEU A N 1
ATOM 795 C CA . LEU A 1 105 ? 1.902 8.776 -1.578 1.00 97.94 105 LEU A CA 1
ATOM 796 C C . LEU A 1 105 ? 2.545 9.947 -0.821 1.00 97.94 105 LEU A C 1
ATOM 798 O O . LEU A 1 105 ? 1.855 10.680 -0.119 1.00 97.94 105 LEU A O 1
ATOM 802 N N . CYS A 1 106 ? 3.850 10.175 -0.981 1.00 97.81 106 CYS A N 1
ATOM 803 C CA . CYS A 1 106 ? 4.541 11.300 -0.343 1.00 97.81 106 CYS A CA 1
ATOM 804 C C . CYS A 1 106 ? 3.961 12.659 -0.767 1.00 97.81 106 CYS A C 1
ATOM 806 O O . CYS A 1 106 ? 3.678 13.520 0.074 1.00 97.81 106 CYS A O 1
ATOM 808 N N . LEU A 1 107 ? 3.743 12.837 -2.072 1.00 98.19 107 LEU A N 1
ATOM 809 C CA . LEU A 1 107 ? 3.167 14.051 -2.647 1.00 98.19 107 LEU A CA 1
ATOM 810 C C . LEU A 1 107 ? 1.776 14.334 -2.079 1.00 98.19 107 LEU A C 1
ATOM 812 O O . LEU A 1 107 ? 1.505 15.462 -1.657 1.00 98.19 107 LEU A O 1
ATOM 816 N N . ARG A 1 108 ? 0.927 13.305 -2.034 1.00 97.50 108 ARG A N 1
ATOM 817 C CA . ARG A 1 108 ? -0.446 13.387 -1.536 1.00 97.50 108 ARG A CA 1
ATOM 818 C C . ARG A 1 108 ? -0.482 13.685 -0.042 1.00 97.50 108 ARG A C 1
ATOM 820 O O . ARG A 1 108 ? -1.040 14.693 0.381 1.00 97.50 108 ARG A O 1
ATOM 827 N N . GLU A 1 109 ? 0.182 12.844 0.738 1.00 96.06 109 GLU A N 1
ATOM 828 C CA . GLU A 1 109 ? 0.002 12.797 2.184 1.00 96.06 109 GLU A CA 1
ATOM 829 C C . GLU A 1 109 ? 0.838 13.850 2.919 1.00 96.06 109 GLU A C 1
ATOM 831 O O . GLU A 1 109 ? 0.404 14.370 3.947 1.00 96.06 109 GLU A O 1
ATOM 836 N N . SER A 1 110 ? 2.038 14.180 2.423 1.00 95.75 110 SER A N 1
ATOM 837 C CA . SER A 1 110 ? 2.979 15.088 3.107 1.00 95.75 110 SER A CA 1
ATOM 838 C C . SER A 1 110 ? 3.167 16.445 2.445 1.00 95.75 110 SER A C 1
ATOM 840 O O . SER A 1 110 ? 3.498 17.404 3.141 1.00 95.75 110 SER A O 1
ATOM 842 N N . LEU A 1 111 ? 2.978 16.550 1.129 1.00 95.81 111 LEU A N 1
ATOM 843 C CA . LEU A 1 111 ? 3.285 17.777 0.383 1.00 95.81 111 LEU A CA 1
ATOM 844 C C . LEU A 1 111 ? 2.037 18.511 -0.132 1.00 95.81 111 LEU A C 1
ATOM 846 O O . LEU A 1 111 ? 2.165 19.585 -0.725 1.00 95.81 111 LEU A O 1
ATOM 850 N N . ASN A 1 112 ? 0.839 17.968 0.116 1.00 96.62 112 ASN A N 1
ATOM 851 C CA . ASN A 1 112 ? -0.441 18.489 -0.377 1.00 96.62 112 ASN A CA 1
ATOM 852 C C . ASN A 1 112 ? -0.465 18.686 -1.908 1.00 96.62 112 ASN A C 1
ATOM 854 O O . ASN A 1 112 ? -1.141 19.577 -2.418 1.00 96.62 112 ASN A O 1
ATOM 858 N N . GLN A 1 113 ? 0.287 17.869 -2.650 1.00 98.44 113 GLN A N 1
ATOM 859 C CA . GLN A 1 113 ? 0.392 17.914 -4.111 1.00 98.44 113 GLN A CA 1
ATOM 860 C C . GLN A 1 113 ? -0.493 16.833 -4.746 1.00 98.44 113 GLN A C 1
ATOM 862 O O . GLN A 1 113 ? -0.004 15.919 -5.409 1.00 98.44 113 GLN A O 1
ATOM 867 N N . ASN A 1 114 ? -1.806 16.928 -4.523 1.00 98.38 114 ASN A N 1
ATOM 868 C CA . ASN A 1 114 ? -2.774 15.934 -5.005 1.00 98.38 114 ASN A CA 1
ATOM 869 C C . ASN A 1 114 ? -2.750 15.774 -6.531 1.00 98.38 114 ASN A C 1
ATOM 871 O O . ASN A 1 114 ? -2.786 14.650 -7.023 1.00 98.38 114 ASN A O 1
ATOM 875 N N . ASP A 1 115 ? -2.644 16.878 -7.273 1.00 98.56 115 ASP A N 1
ATOM 876 C CA . ASP A 1 115 ? -2.639 16.842 -8.739 1.00 98.56 115 ASP A CA 1
ATOM 877 C C . ASP A 1 115 ? -1.410 16.097 -9.276 1.00 98.56 115 ASP A C 1
ATOM 879 O O . ASP A 1 115 ? -1.544 15.227 -10.133 1.00 98.56 115 ASP A O 1
ATOM 883 N N . ALA A 1 116 ? -0.231 16.361 -8.704 1.00 98.44 116 ALA A N 1
ATOM 884 C CA . ALA A 1 116 ? 1.002 15.672 -9.079 1.00 98.44 116 ALA A CA 1
ATOM 885 C C . ALA A 1 116 ? 0.970 14.178 -8.709 1.00 98.44 116 ALA A C 1
ATOM 887 O O . ALA A 1 116 ? 1.429 13.341 -9.483 1.00 98.44 116 ALA A O 1
ATOM 888 N N . ALA A 1 117 ? 0.409 13.828 -7.545 1.00 98.62 117 ALA A N 1
ATOM 889 C CA . ALA A 1 117 ? 0.225 12.432 -7.150 1.00 98.62 117 ALA A CA 1
ATOM 890 C C . ALA A 1 117 ? -0.699 11.686 -8.130 1.00 98.62 117 ALA A C 1
ATOM 892 O O . ALA A 1 117 ? -0.341 10.619 -8.627 1.00 98.62 117 ALA A O 1
ATOM 893 N N . ASN A 1 118 ? -1.844 12.288 -8.473 1.00 98.56 118 ASN A N 1
ATOM 894 C CA . ASN A 1 118 ? -2.802 11.730 -9.430 1.00 98.56 118 ASN A CA 1
ATOM 895 C C . ASN A 1 118 ? -2.193 11.575 -10.835 1.00 98.56 118 ASN A C 1
ATOM 897 O O . ASN A 1 118 ? -2.487 10.602 -11.532 1.00 98.56 118 ASN A O 1
ATOM 901 N N . GLU A 1 119 ? -1.357 12.525 -11.264 1.00 98.44 119 GLU A N 1
ATOM 902 C CA . GLU A 1 119 ? -0.653 12.454 -12.547 1.00 98.44 119 GLU A CA 1
ATOM 903 C C . GLU A 1 119 ? 0.317 11.265 -12.584 1.00 98.44 119 GLU A C 1
ATOM 905 O O . GLU A 1 119 ? 0.265 10.469 -13.523 1.00 98.44 119 GLU A O 1
ATOM 910 N N . LEU A 1 120 ? 1.145 11.089 -11.545 1.00 97.94 120 LEU A N 1
ATOM 911 C CA . LEU A 1 120 ? 2.070 9.953 -11.451 1.00 97.94 120 LEU A CA 1
ATOM 912 C C . LEU A 1 120 ? 1.337 8.608 -11.469 1.00 97.94 120 LEU A C 1
ATOM 914 O O . LEU A 1 120 ? 1.707 7.722 -12.240 1.00 97.94 120 LEU A O 1
ATOM 918 N N . GLU A 1 121 ? 0.280 8.464 -10.669 1.00 98.31 121 GLU A N 1
ATOM 919 C CA . GLU A 1 121 ? -0.545 7.251 -10.640 1.00 98.31 121 GLU A CA 1
ATOM 920 C C . GLU A 1 121 ? -1.158 6.959 -12.015 1.00 98.31 121 GLU A C 1
ATOM 922 O O . GLU A 1 121 ? -1.062 5.841 -12.523 1.00 98.31 121 GLU A O 1
ATOM 927 N N . SER A 1 122 ? -1.720 7.982 -12.667 1.00 98.25 122 SER A N 1
ATOM 928 C CA . SER A 1 122 ? -2.324 7.845 -13.997 1.00 98.25 122 SER A CA 1
ATOM 929 C C . SER A 1 122 ? -1.307 7.396 -15.047 1.00 98.25 122 SER A C 1
ATOM 931 O O . SER A 1 122 ? -1.620 6.549 -15.887 1.00 98.25 122 SER A O 1
ATOM 933 N N . ILE A 1 123 ? -0.079 7.923 -14.997 1.00 97.81 123 ILE A N 1
ATOM 934 C CA . ILE A 1 123 ? 1.005 7.518 -15.898 1.00 97.81 123 ILE A CA 1
ATOM 935 C C . ILE A 1 123 ? 1.367 6.048 -15.671 1.00 97.81 123 ILE A C 1
ATOM 937 O O . ILE A 1 123 ? 1.389 5.284 -16.640 1.00 97.81 123 ILE A O 1
ATOM 941 N N . VAL A 1 124 ? 1.590 5.633 -14.419 1.00 97.19 124 VAL A N 1
ATOM 942 C CA . VAL A 1 124 ? 1.907 4.235 -14.077 1.00 97.19 124 VAL A CA 1
ATOM 943 C C . VAL A 1 124 ? 0.805 3.297 -14.575 1.00 97.19 124 VAL A C 1
ATOM 945 O O . VAL A 1 124 ? 1.088 2.336 -15.294 1.00 97.19 124 VAL A O 1
ATOM 948 N N . TYR A 1 125 ? -0.463 3.614 -14.303 1.00 96.00 125 TYR A N 1
ATOM 949 C CA . TYR A 1 125 ? -1.590 2.808 -14.775 1.00 96.00 125 TYR A CA 1
ATOM 950 C C . TYR A 1 125 ? -1.677 2.750 -16.301 1.00 96.00 125 TYR A C 1
ATOM 952 O O . TYR A 1 125 ? -1.950 1.685 -16.855 1.00 96.00 125 TYR A O 1
ATOM 960 N N . SER A 1 126 ? -1.390 3.849 -17.003 1.00 98.12 126 SER A N 1
ATOM 961 C CA . SER A 1 126 ? -1.363 3.857 -18.470 1.00 98.12 126 SER A CA 1
ATOM 962 C C . SER A 1 126 ? -0.260 2.957 -19.049 1.00 98.12 126 SER A C 1
ATOM 964 O O . SER A 1 126 ? -0.449 2.325 -20.093 1.00 98.12 126 SER A O 1
ATOM 966 N N . PHE A 1 127 ? 0.890 2.853 -18.375 1.00 97.38 127 PHE A N 1
ATOM 967 C CA . PHE A 1 127 ? 1.981 1.972 -18.789 1.00 97.38 127 PHE A CA 1
ATOM 968 C C . PHE A 1 127 ? 1.620 0.507 -18.580 1.00 97.38 127 PHE A C 1
ATOM 970 O O . PHE A 1 127 ? 1.779 -0.283 -19.510 1.00 97.38 127 PHE A O 1
ATOM 977 N N . ILE A 1 128 ? 1.028 0.168 -17.434 1.00 94.50 128 ILE A N 1
ATOM 978 C CA . ILE A 1 128 ? 0.520 -1.182 -17.165 1.00 94.50 128 ILE A CA 1
ATOM 979 C C . ILE A 1 128 ? -0.548 -1.567 -18.203 1.00 94.50 128 ILE A C 1
ATOM 981 O O . ILE A 1 128 ? -0.438 -2.608 -18.843 1.00 94.50 128 ILE A O 1
ATOM 985 N N . GLN A 1 129 ? -1.529 -0.695 -18.467 1.00 96.19 129 GLN A N 1
ATOM 986 C CA . GLN A 1 129 ? -2.579 -0.944 -19.469 1.00 96.19 129 GLN A CA 1
ATOM 987 C C . GLN A 1 129 ? -2.040 -1.118 -20.896 1.00 96.19 129 GLN A C 1
ATOM 989 O O . GLN A 1 129 ? -2.647 -1.817 -21.706 1.00 96.19 129 GLN A O 1
ATOM 994 N N . SER A 1 130 ? -0.914 -0.477 -21.218 1.00 97.38 130 SER A N 1
ATOM 995 C CA . SER A 1 130 ? -0.257 -0.587 -22.525 1.00 97.38 130 SER A CA 1
ATOM 996 C C . SER A 1 130 ? 0.847 -1.649 -22.578 1.00 97.38 130 SER A C 1
ATOM 998 O O . SER A 1 130 ? 1.583 -1.691 -23.565 1.00 97.38 130 SER A O 1
ATOM 1000 N N . ASN A 1 131 ? 0.951 -2.516 -21.560 1.00 95.31 131 ASN A N 1
ATOM 1001 C CA . ASN A 1 131 ? 1.985 -3.551 -21.428 1.00 95.31 131 ASN A CA 1
ATOM 1002 C C . ASN A 1 131 ? 3.425 -3.004 -21.528 1.00 95.31 131 ASN A C 1
ATOM 1004 O O . ASN A 1 131 ? 4.325 -3.673 -22.034 1.00 95.31 131 ASN A O 1
ATOM 1008 N N . LYS A 1 132 ? 3.653 -1.770 -21.065 1.00 97.00 132 LYS A N 1
ATOM 1009 C CA . LYS A 1 132 ? 4.983 -1.164 -20.907 1.00 97.00 132 LYS A CA 1
ATOM 1010 C C . LYS A 1 132 ? 5.476 -1.390 -19.482 1.00 97.00 132 LYS A C 1
ATOM 1012 O O . LYS A 1 132 ? 5.539 -0.458 -18.684 1.00 97.00 132 LYS A O 1
ATOM 1017 N N . THR A 1 133 ? 5.770 -2.640 -19.166 1.00 95.31 133 THR A N 1
ATOM 1018 C CA . THR A 1 133 ? 6.167 -3.087 -17.828 1.00 95.31 133 THR A CA 1
ATOM 1019 C C . THR A 1 133 ? 7.584 -3.653 -17.847 1.00 95.31 133 THR A C 1
ATOM 1021 O O . THR A 1 133 ? 8.133 -3.957 -18.911 1.00 95.31 133 THR A O 1
ATOM 1024 N N . THR A 1 134 ? 8.186 -3.789 -16.667 1.00 94.88 134 THR A N 1
ATOM 1025 C CA . THR A 1 134 ? 9.340 -4.671 -16.466 1.00 94.88 134 THR A CA 1
ATOM 1026 C C . THR A 1 134 ? 8.892 -6.139 -16.505 1.00 94.88 134 THR A C 1
ATOM 1028 O O . THR A 1 134 ? 7.740 -6.437 -16.826 1.00 94.88 134 THR A O 1
ATOM 1031 N N . ALA A 1 135 ? 9.833 -7.066 -16.316 1.00 92.69 135 ALA A N 1
ATOM 1032 C CA . ALA A 1 135 ? 9.591 -8.495 -16.522 1.00 92.69 135 ALA A CA 1
ATOM 1033 C C . ALA A 1 135 ? 8.789 -9.179 -15.394 1.00 92.69 135 ALA A C 1
ATOM 1035 O O . ALA A 1 135 ? 8.249 -10.260 -15.629 1.00 92.69 135 ALA A O 1
ATOM 1036 N N . ASP A 1 136 ? 8.786 -8.592 -14.198 1.00 90.00 136 ASP A N 1
ATOM 1037 C CA . ASP A 1 136 ? 8.066 -9.017 -12.987 1.00 90.00 136 ASP A CA 1
ATOM 1038 C C . ASP A 1 136 ? 6.593 -8.561 -12.933 1.00 90.00 136 ASP A C 1
ATOM 1040 O O . ASP A 1 136 ? 6.158 -7.798 -13.824 1.00 90.00 136 ASP A O 1
#

Secondary structure (DSSP, 8-state):
-HHHHHHHHHHTT-TTS------HHHHHHHHHH-GGG-S-----HHHHHHHHHHHHHTTS-GGG-EEEEE-SSS-EEEEESS---TTSTTTT----HHHHHHHHHHHHHHH--HHHHHHHHHHHHHHHHTT-----

Radius of gyration: 17.46 Å; chains: 1; bounding box: 43×36×48 Å